Protein AF-W4LPI5-F1 (afdb_monomer_lite)

Sequence (82 aa):
MNLEFELTESLQKNMSLPVLIDLIYQYKQIGGTQQEAYATLEKIRENDIEESTENRILEVMDFVSGFCSPDKRIWNEVLINR

Secondary structure (DSSP, 8-state):
--HHHHHHHHHHTT--HHHHHHHHHHHHHTT--HHHHHHHHHHHHTTT--HHHHHHHHHHHHHHHT-S-GGG-SSSS-----

Radius of gyration: 11.65 Å; chains: 1; bounding box: 30×21×24 Å

pLDDT: mean 92.98, std 7.21, range [58.56, 98.19]

Structure (mmCIF, N/CA/C/O backbone):
data_AF-W4LPI5-F1
#
_entry.id   AF-W4LPI5-F1
#
loop_
_atom_site.group_PDB
_atom_site.id
_atom_site.type_symbol
_atom_site.label_atom_id
_atom_site.label_alt_id
_atom_site.label_comp_id
_atom_site.label_asym_id
_atom_site.label_entity_id
_atom_site.label_seq_id
_atom_site.pdbx_PDB_ins_code
_atom_site.Cartn_x
_atom_site.Cartn_y
_atom_site.Cartn_z
_atom_site.occupancy
_atom_site.B_iso_or_equiv
_atom_site.auth_seq_id
_atom_site.auth_comp_id
_atom_site.auth_asym_id
_atom_site.auth_atom_id
_atom_site.pdbx_PDB_model_num
ATOM 1 N N . MET A 1 1 ? -0.312 0.359 14.681 1.00 87.00 1 MET A N 1
ATOM 2 C CA . MET A 1 1 ? 0.817 -0.038 13.814 1.00 87.00 1 MET A CA 1
ATOM 3 C C . MET A 1 1 ? 1.331 1.200 13.105 1.00 87.00 1 MET A C 1
ATOM 5 O O . MET A 1 1 ? 0.509 2.030 12.735 1.00 87.00 1 MET A O 1
ATOM 9 N N . ASN A 1 2 ? 2.645 1.335 12.939 1.00 95.25 2 ASN A N 1
ATOM 10 C CA . ASN A 1 2 ? 3.231 2.397 12.125 1.00 95.25 2 ASN A CA 1
ATOM 11 C C . ASN A 1 2 ? 3.475 1.855 10.709 1.00 95.25 2 ASN A C 1
ATOM 13 O O . ASN A 1 2 ? 4.457 1.158 10.485 1.00 95.25 2 ASN A O 1
ATOM 17 N N . LEU A 1 3 ? 2.558 2.137 9.781 1.00 96.94 3 LEU A N 1
ATOM 18 C CA . LEU A 1 3 ? 2.583 1.551 8.440 1.00 9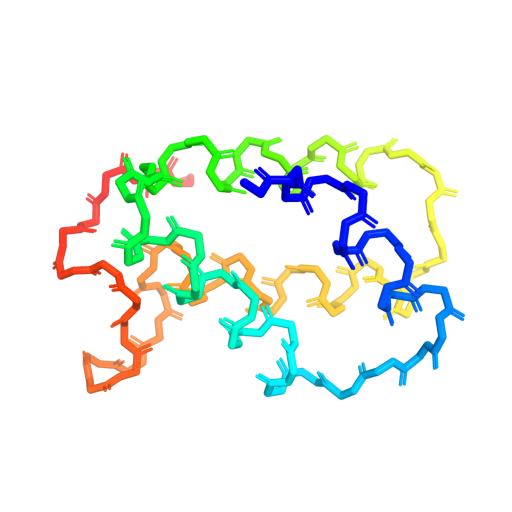6.94 3 LEU A CA 1
ATOM 19 C C . LEU A 1 3 ? 3.850 1.909 7.651 1.00 96.94 3 LEU A C 1
ATOM 21 O O . LEU A 1 3 ? 4.429 1.045 7.001 1.00 96.94 3 LEU A O 1
ATOM 25 N N . GLU A 1 4 ? 4.287 3.167 7.734 1.00 97.06 4 GLU A N 1
ATOM 26 C CA . GLU A 1 4 ? 5.473 3.657 7.027 1.00 97.06 4 GLU A CA 1
ATOM 27 C C . GLU A 1 4 ? 6.727 2.886 7.445 1.00 97.06 4 GLU A C 1
ATOM 29 O O . GLU A 1 4 ? 7.497 2.437 6.595 1.00 97.06 4 GLU A O 1
ATOM 34 N N . PHE A 1 5 ? 6.898 2.686 8.756 1.00 97.00 5 PHE A N 1
ATOM 35 C CA . PHE A 1 5 ? 8.027 1.940 9.306 1.00 97.00 5 PHE A CA 1
ATOM 36 C C . PHE A 1 5 ? 8.024 0.479 8.837 1.00 97.00 5 PHE A C 1
ATOM 38 O O . PHE A 1 5 ? 9.028 0.008 8.308 1.00 97.00 5 PHE A O 1
ATOM 45 N N . GLU A 1 6 ? 6.892 -0.221 8.968 1.00 97.88 6 GLU A N 1
ATOM 46 C CA . GLU A 1 6 ? 6.788 -1.642 8.603 1.00 97.88 6 GLU A CA 1
ATOM 47 C C . GLU A 1 6 ? 7.010 -1.881 7.101 1.00 97.88 6 GLU A C 1
ATOM 49 O O . GLU A 1 6 ? 7.691 -2.835 6.709 1.00 97.88 6 GLU A O 1
ATOM 54 N N . LEU A 1 7 ? 6.468 -1.003 6.246 1.00 97.12 7 LEU A N 1
ATOM 55 C CA . LEU A 1 7 ? 6.679 -1.070 4.799 1.00 97.12 7 LEU A CA 1
ATOM 56 C C . LEU A 1 7 ? 8.139 -0.804 4.443 1.00 97.12 7 LEU A C 1
ATOM 58 O O . LEU A 1 7 ? 8.720 -1.577 3.687 1.00 97.12 7 LEU A O 1
ATOM 62 N N . THR A 1 8 ? 8.744 0.242 5.009 1.00 95.75 8 THR A N 1
ATOM 63 C CA . THR A 1 8 ? 10.145 0.595 4.735 1.00 95.75 8 THR A CA 1
ATOM 64 C C . THR A 1 8 ? 11.089 -0.538 5.139 1.00 95.75 8 THR A C 1
ATOM 66 O O . THR A 1 8 ? 11.903 -0.977 4.327 1.00 95.75 8 THR A O 1
ATOM 69 N N . GLU A 1 9 ? 10.927 -1.088 6.346 1.00 96.69 9 GLU A N 1
ATOM 70 C CA . GLU A 1 9 ? 11.703 -2.239 6.829 1.00 96.69 9 GLU A CA 1
ATOM 71 C C . GLU A 1 9 ? 11.535 -3.471 5.925 1.00 96.69 9 GLU A C 1
ATOM 73 O O . GLU A 1 9 ? 12.501 -4.172 5.616 1.00 96.69 9 GLU A O 1
ATOM 78 N N . SER A 1 10 ? 10.307 -3.749 5.481 1.00 96.62 10 SER A N 1
ATOM 79 C CA . SER A 1 10 ? 10.011 -4.904 4.627 1.00 96.62 10 SER A CA 1
ATOM 80 C C . SER A 1 10 ? 10.552 -4.739 3.207 1.00 96.62 10 SER A C 1
ATOM 82 O O . SER A 1 10 ? 11.020 -5.706 2.599 1.00 96.62 10 SER A O 1
ATOM 84 N N . LEU A 1 11 ? 10.524 -3.518 2.674 1.00 94.50 11 LEU A N 1
ATOM 85 C CA . LEU A 1 11 ? 11.119 -3.185 1.384 1.00 94.50 11 LEU A CA 1
ATOM 86 C C . LEU A 1 11 ? 12.640 -3.364 1.433 1.00 94.50 11 LEU A C 1
ATOM 88 O O . LEU A 1 11 ? 13.167 -4.075 0.578 1.00 94.50 11 LEU A O 1
ATOM 92 N N . GLN A 1 12 ? 13.305 -2.845 2.474 1.00 93.31 12 GLN A N 1
ATOM 93 C CA . GLN A 1 12 ? 14.751 -2.996 2.705 1.00 93.31 12 GLN A CA 1
ATOM 94 C C . GLN A 1 12 ? 15.184 -4.459 2.866 1.00 93.31 12 GLN A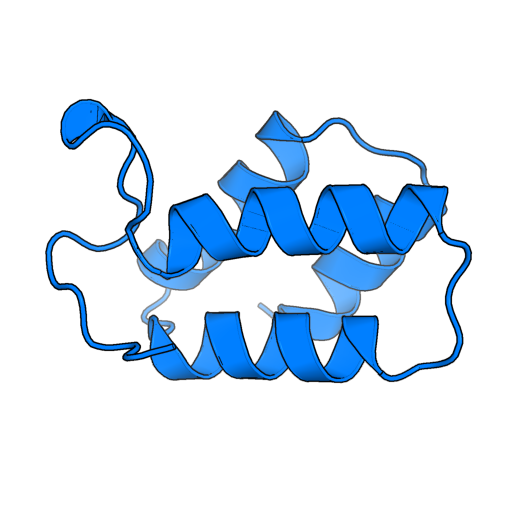 C 1
ATOM 96 O O . GLN A 1 12 ? 16.238 -4.859 2.376 1.00 93.31 12 GLN A O 1
ATOM 101 N N . LYS A 1 13 ? 14.357 -5.287 3.514 1.00 95.75 13 LYS A N 1
ATOM 102 C CA . LYS A 1 13 ? 14.590 -6.737 3.650 1.00 95.75 13 LYS A CA 1
ATOM 103 C C . LYS A 1 13 ? 14.225 -7.536 2.395 1.00 95.75 13 LYS A C 1
ATOM 105 O O . LYS A 1 13 ? 14.317 -8.760 2.420 1.00 95.75 13 LYS A O 1
ATOM 110 N N . ASN A 1 14 ? 13.817 -6.874 1.308 1.00 93.88 14 ASN A N 1
ATOM 111 C CA . ASN A 1 14 ? 13.379 -7.508 0.063 1.00 93.88 14 ASN A CA 1
ATOM 112 C C . ASN A 1 14 ? 12.258 -8.543 0.262 1.00 93.88 14 ASN A C 1
ATOM 114 O O . ASN A 1 14 ? 12.222 -9.583 -0.396 1.00 93.88 14 ASN A O 1
ATOM 118 N N . MET A 1 15 ? 11.317 -8.252 1.167 1.00 96.56 15 MET A N 1
ATOM 119 C CA . MET A 1 15 ? 10.169 -9.125 1.427 1.00 96.56 15 MET A CA 1
ATOM 120 C C . MET A 1 15 ? 9.257 -9.232 0.197 1.00 96.56 15 MET A C 1
ATOM 122 O O . MET A 1 15 ? 9.126 -8.301 -0.594 1.00 96.56 15 MET A O 1
ATOM 126 N N . SER A 1 16 ? 8.592 -10.367 0.012 1.00 96.25 16 SER A N 1
ATOM 127 C CA . SER A 1 16 ? 7.761 -10.587 -1.174 1.00 96.25 16 SER A CA 1
ATOM 128 C C . SER A 1 16 ? 6.526 -9.672 -1.215 1.00 96.25 16 SER A C 1
ATOM 130 O O . SER A 1 16 ? 6.042 -9.206 -0.184 1.00 96.25 16 SER A O 1
ATOM 132 N N . LEU A 1 17 ? 5.978 -9.444 -2.415 1.00 95.31 17 LEU A N 1
ATOM 133 C CA . LEU A 1 17 ? 4.764 -8.642 -2.609 1.00 95.31 17 LEU A CA 1
ATOM 134 C C . LEU A 1 17 ? 3.583 -9.080 -1.709 1.00 95.31 17 LEU A C 1
ATOM 136 O O . LEU A 1 17 ? 2.973 -8.202 -1.101 1.00 95.31 17 LEU A O 1
ATOM 140 N N . PRO A 1 18 ? 3.275 -10.387 -1.537 1.00 95.94 18 PRO A N 1
ATOM 141 C CA . PRO A 1 18 ? 2.224 -10.817 -0.613 1.00 95.94 18 PRO A CA 1
ATOM 142 C C . PRO A 1 18 ? 2.425 -10.336 0.827 1.00 95.94 18 PRO A C 1
ATOM 144 O O . PRO A 1 18 ? 1.455 -9.964 1.474 1.00 95.94 18 PRO A O 1
ATOM 147 N N . VAL A 1 19 ? 3.670 -10.271 1.315 1.00 97.38 19 VAL A N 1
ATOM 148 C CA . VAL A 1 19 ? 3.963 -9.762 2.666 1.00 97.38 19 VAL A CA 1
ATOM 149 C C . VAL A 1 19 ? 3.634 -8.274 2.768 1.00 97.38 19 VAL A C 1
ATOM 151 O O . VAL A 1 19 ? 3.046 -7.840 3.755 1.00 97.38 19 VAL A O 1
ATOM 154 N N . LEU A 1 20 ? 3.970 -7.490 1.741 1.00 97.69 20 LEU A N 1
ATOM 155 C CA . LEU A 1 20 ? 3.644 -6.062 1.706 1.00 97.69 20 LEU A CA 1
ATOM 156 C C . LEU A 1 20 ? 2.126 -5.841 1.682 1.00 97.69 20 LEU A C 1
ATOM 158 O O . LEU A 1 20 ? 1.615 -5.002 2.419 1.00 97.69 20 LEU A O 1
ATOM 162 N N . ILE A 1 21 ? 1.399 -6.629 0.885 1.00 96.94 21 ILE A N 1
ATOM 163 C CA . ILE A 1 21 ? -0.068 -6.594 0.829 1.00 96.94 21 ILE A CA 1
ATOM 164 C C . ILE A 1 21 ? -0.675 -6.965 2.190 1.00 96.94 21 ILE A C 1
ATOM 166 O O . ILE A 1 21 ? -1.586 -6.280 2.657 1.00 96.94 21 ILE A O 1
ATOM 170 N N . ASP A 1 22 ? -0.148 -7.993 2.860 1.00 97.50 22 ASP A N 1
ATOM 171 C CA . ASP A 1 22 ? -0.596 -8.406 4.193 1.00 97.50 22 ASP A CA 1
ATOM 172 C C . ASP A 1 22 ? -0.403 -7.299 5.239 1.00 97.50 22 ASP A C 1
ATOM 174 O O . ASP A 1 22 ? -1.280 -7.105 6.083 1.00 97.50 22 ASP A O 1
ATOM 178 N N . LEU A 1 23 ? 0.682 -6.518 5.170 1.00 98.00 23 LEU A N 1
ATOM 179 C CA . LEU A 1 23 ? 0.874 -5.349 6.040 1.00 98.00 23 LEU A CA 1
ATOM 180 C C . LEU A 1 23 ? -0.219 -4.297 5.828 1.00 98.00 23 LEU A C 1
ATOM 182 O O . LEU A 1 23 ? -0.774 -3.775 6.799 1.00 98.00 23 LEU A O 1
ATOM 186 N N . ILE A 1 24 ? -0.586 -4.017 4.573 1.00 98.00 24 ILE A N 1
ATOM 187 C CA . ILE A 1 24 ? -1.701 -3.107 4.287 1.00 98.00 24 ILE A CA 1
ATOM 188 C C . ILE A 1 24 ? -3.027 -3.688 4.813 1.00 98.00 24 ILE A C 1
ATOM 190 O O . ILE A 1 24 ? -3.836 -2.960 5.396 1.00 98.00 24 ILE A O 1
ATOM 194 N N . TYR A 1 25 ? -3.260 -4.997 4.672 1.00 97.12 25 TYR A N 1
ATOM 195 C CA . TYR A 1 25 ? -4.444 -5.644 5.246 1.00 97.12 25 TYR A CA 1
ATOM 196 C C . TYR A 1 25 ? -4.487 -5.507 6.766 1.00 97.12 25 TYR A C 1
ATOM 198 O O . TYR A 1 25 ? -5.528 -5.146 7.314 1.00 97.12 25 TYR A O 1
ATOM 206 N N . GLN A 1 26 ? -3.375 -5.748 7.459 1.00 97.69 26 GLN A N 1
ATOM 207 C CA . GLN A 1 26 ? -3.290 -5.567 8.908 1.00 97.69 26 GLN A CA 1
ATOM 208 C C . GLN A 1 26 ? -3.570 -4.114 9.304 1.00 97.69 26 GLN A C 1
ATOM 210 O O . GLN A 1 26 ? -4.271 -3.875 10.286 1.00 97.69 26 GLN A O 1
ATOM 215 N N . TYR A 1 27 ? -3.103 -3.147 8.508 1.00 98.19 27 TYR A N 1
ATOM 216 C CA . TYR A 1 27 ? -3.384 -1.726 8.716 1.00 98.19 27 TYR A CA 1
ATOM 217 C C . TYR A 1 27 ? -4.873 -1.422 8.628 1.00 98.19 27 TYR A C 1
ATOM 219 O O . TYR A 1 27 ? -5.430 -0.776 9.516 1.00 98.19 27 TYR A O 1
ATOM 227 N N . LYS A 1 28 ? -5.543 -1.967 7.611 1.00 97.19 28 LYS A N 1
ATOM 228 C CA . LYS A 1 28 ? -6.996 -1.878 7.485 1.00 97.19 28 LYS A CA 1
ATOM 229 C C . LYS A 1 28 ? -7.711 -2.480 8.699 1.00 97.19 28 LYS A C 1
ATOM 231 O O . LYS A 1 28 ? -8.635 -1.863 9.221 1.00 97.19 28 LYS A O 1
ATOM 236 N N . GLN A 1 29 ? -7.306 -3.670 9.156 1.00 97.50 29 GLN A N 1
ATOM 237 C CA . GLN A 1 29 ? -7.973 -4.368 10.269 1.00 97.50 29 GLN A CA 1
ATOM 238 C C . GLN A 1 29 ? -7.935 -3.579 11.583 1.00 97.50 29 GLN A C 1
ATOM 240 O O . GLN A 1 29 ? -8.844 -3.707 12.399 1.00 97.50 29 GLN A O 1
ATOM 245 N N . ILE A 1 30 ? -6.917 -2.739 11.780 1.00 97.06 30 ILE A N 1
ATOM 246 C CA . ILE A 1 30 ? -6.807 -1.876 12.963 1.00 97.06 30 ILE A CA 1
ATOM 247 C C . ILE A 1 30 ? -7.447 -0.489 12.775 1.00 97.06 30 ILE A C 1
ATOM 249 O O . ILE A 1 30 ? -7.257 0.382 13.621 1.00 97.06 30 ILE A O 1
ATOM 253 N N . GLY A 1 31 ? -8.195 -0.276 11.687 1.00 97.12 31 GLY A N 1
ATOM 254 C CA . GLY A 1 31 ? -8.941 0.958 11.420 1.00 97.12 31 GLY A CA 1
ATOM 255 C C . GLY A 1 31 ? -8.243 1.964 10.504 1.00 97.12 31 GLY A C 1
ATOM 256 O O . GLY A 1 31 ? -8.743 3.075 10.358 1.00 97.12 31 GLY A O 1
ATOM 257 N N . GLY A 1 32 ? -7.117 1.600 9.886 1.00 97.25 32 GLY A N 1
ATOM 258 C CA . GLY A 1 32 ? -6.448 2.441 8.899 1.00 97.25 32 GLY A CA 1
ATOM 259 C C . GLY A 1 32 ? -7.267 2.620 7.618 1.00 97.25 32 GLY A C 1
ATOM 260 O O . GLY A 1 32 ? -7.996 1.715 7.191 1.00 97.25 32 GLY A O 1
ATOM 261 N N . THR A 1 33 ? -7.144 3.785 6.987 1.00 96.38 33 THR A N 1
ATOM 262 C CA . THR A 1 33 ? -7.907 4.122 5.776 1.00 96.38 33 THR A CA 1
ATOM 263 C C . THR A 1 33 ? -7.127 3.856 4.487 1.00 96.38 33 THR A C 1
ATOM 265 O O . THR A 1 33 ? -5.896 3.794 4.471 1.00 96.38 33 THR A O 1
ATOM 268 N N . GLN A 1 34 ? -7.861 3.723 3.378 1.00 96.12 34 GLN A N 1
ATOM 269 C CA . GLN A 1 34 ? -7.283 3.573 2.039 1.00 96.12 34 GLN A CA 1
ATOM 270 C C . GLN A 1 34 ? -6.412 4.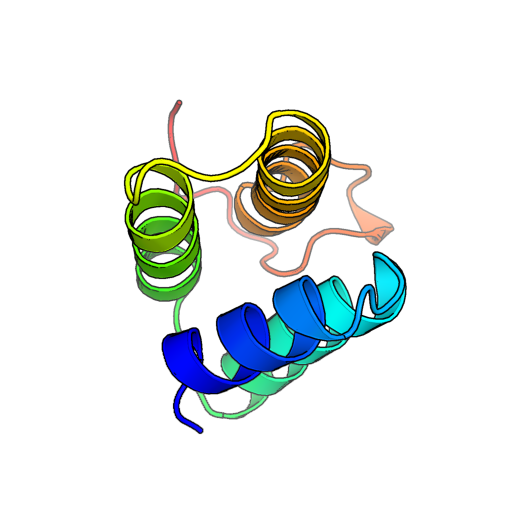783 1.670 1.00 96.12 34 GLN A C 1
ATOM 272 O O . GLN A 1 34 ? -5.323 4.620 1.126 1.00 96.12 34 GLN A O 1
ATOM 277 N N . GLN A 1 35 ? -6.883 5.990 1.990 1.00 95.81 35 GLN A N 1
ATOM 278 C CA . GLN A 1 35 ? -6.200 7.250 1.709 1.00 95.81 35 GLN A CA 1
ATOM 279 C C . GLN A 1 35 ? -4.881 7.360 2.467 1.00 95.81 35 GLN A C 1
ATOM 281 O O . GLN A 1 35 ? -3.866 7.695 1.863 1.00 95.81 35 GLN A O 1
ATOM 286 N N . GLU A 1 36 ? -4.871 7.039 3.763 1.00 96.56 36 GLU A N 1
ATOM 287 C CA . GLU A 1 36 ? -3.644 7.050 4.567 1.00 96.56 36 GLU A CA 1
ATOM 288 C C . GLU A 1 36 ? -2.633 6.017 4.063 1.00 96.56 36 GLU A C 1
ATOM 290 O O . GLU A 1 36 ? -1.445 6.324 3.950 1.00 96.56 36 GLU A O 1
ATOM 295 N N . ALA A 1 37 ? -3.093 4.812 3.708 1.00 97.38 37 ALA A N 1
ATOM 296 C CA . ALA A 1 37 ? -2.230 3.777 3.148 1.00 97.38 37 ALA A CA 1
ATOM 297 C C . ALA A 1 37 ? -1.620 4.208 1.806 1.00 97.38 37 ALA A C 1
ATOM 299 O O . ALA A 1 37 ? -0.413 4.069 1.606 1.00 97.38 37 ALA A O 1
ATOM 300 N N . TYR A 1 38 ? -2.432 4.777 0.910 1.00 97.12 38 TYR A N 1
ATOM 301 C CA . TYR A 1 38 ? -1.964 5.267 -0.385 1.00 97.12 38 TYR A CA 1
ATOM 302 C C . TYR A 1 38 ? -0.964 6.417 -0.221 1.00 97.12 38 TYR A C 1
ATOM 304 O O . TYR A 1 38 ? 0.120 6.365 -0.792 1.00 97.12 38 TYR A O 1
ATOM 312 N N . ALA A 1 39 ? -1.279 7.412 0.615 1.00 96.69 39 ALA A N 1
ATOM 313 C CA . ALA A 1 39 ? -0.386 8.536 0.894 1.00 96.69 39 ALA A CA 1
ATOM 314 C C . ALA A 1 39 ? 0.941 8.087 1.529 1.00 96.69 39 ALA A C 1
ATOM 316 O O . ALA A 1 39 ? 1.991 8.650 1.236 1.00 96.69 39 ALA A O 1
ATOM 317 N N . THR A 1 40 ? 0.909 7.048 2.368 1.00 97.50 40 THR A N 1
ATOM 318 C CA . THR A 1 40 ? 2.122 6.454 2.945 1.00 97.50 40 THR A CA 1
ATOM 319 C C . THR A 1 40 ? 2.996 5.815 1.866 1.00 97.50 40 THR A C 1
ATOM 321 O O . THR A 1 40 ? 4.202 6.041 1.849 1.00 97.50 40 THR A O 1
ATOM 324 N N . LEU A 1 41 ? 2.405 5.045 0.948 1.00 97.06 41 LEU A N 1
ATOM 325 C CA . LEU A 1 41 ? 3.132 4.431 -0.169 1.00 97.06 41 LEU A CA 1
ATOM 326 C C . LEU A 1 41 ? 3.717 5.489 -1.112 1.00 97.06 41 LEU A C 1
ATOM 328 O O . LEU A 1 41 ? 4.881 5.380 -1.484 1.00 97.06 41 LEU A O 1
ATOM 332 N N . GLU A 1 42 ? 2.943 6.527 -1.434 1.00 96.62 42 GLU A N 1
ATOM 333 C CA . GLU A 1 42 ? 3.380 7.669 -2.247 1.00 96.62 42 GLU A CA 1
ATOM 334 C C . GLU A 1 42 ? 4.594 8.364 -1.616 1.00 96.62 42 GLU A C 1
ATOM 336 O O . GLU A 1 42 ? 5.623 8.538 -2.262 1.00 96.62 42 GLU A O 1
ATOM 341 N N . LYS A 1 43 ? 4.531 8.646 -0.309 1.00 96.50 43 LYS A N 1
ATOM 342 C CA . LYS A 1 43 ? 5.645 9.240 0.439 1.00 96.50 43 LYS A CA 1
ATOM 343 C C . LYS A 1 43 ? 6.912 8.380 0.387 1.00 96.50 43 LYS A C 1
ATOM 345 O O . LYS A 1 43 ? 8.007 8.918 0.267 1.00 96.50 43 LYS A O 1
ATOM 350 N N . ILE A 1 44 ? 6.790 7.055 0.513 1.00 95.69 44 ILE A N 1
ATOM 351 C CA . ILE A 1 44 ? 7.950 6.151 0.426 1.00 95.69 44 ILE A CA 1
ATOM 352 C C . ILE A 1 44 ? 8.516 6.160 -0.998 1.00 95.69 44 ILE A C 1
ATOM 354 O O . ILE A 1 44 ? 9.732 6.192 -1.167 1.00 95.69 44 ILE A O 1
ATOM 358 N N . ARG A 1 45 ? 7.641 6.162 -2.010 1.00 95.06 45 ARG A N 1
ATOM 359 C CA . ARG A 1 45 ? 8.009 6.198 -3.429 1.00 95.06 45 ARG A CA 1
ATOM 360 C C . ARG A 1 45 ? 8.848 7.422 -3.788 1.00 95.06 45 ARG A C 1
ATOM 362 O O . ARG A 1 45 ? 9.823 7.299 -4.518 1.00 95.06 45 ARG A O 1
ATOM 369 N N . GLU A 1 46 ? 8.489 8.584 -3.250 1.00 93.69 46 GLU A N 1
ATOM 370 C CA . GLU A 1 46 ? 9.163 9.860 -3.519 1.00 93.69 46 GLU A CA 1
ATOM 371 C C . GLU A 1 46 ? 10.560 9.985 -2.869 1.00 93.69 46 GLU A C 1
ATOM 373 O O . GLU A 1 46 ? 11.311 10.897 -3.215 1.00 93.69 46 GLU A O 1
ATOM 378 N N . ASN A 1 47 ? 10.954 9.078 -1.965 1.00 91.19 47 ASN A N 1
ATOM 379 C CA . ASN A 1 47 ? 12.215 9.151 -1.205 1.00 91.19 47 ASN A CA 1
ATOM 380 C C . ASN A 1 47 ? 13.454 8.597 -1.952 1.00 91.19 47 ASN A C 1
ATOM 382 O O . ASN A 1 47 ? 14.261 7.899 -1.341 1.00 91.19 47 ASN A O 1
ATOM 38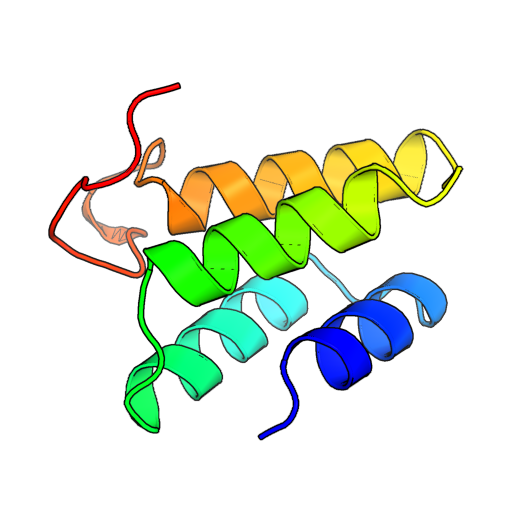6 N N . ASP A 1 48 ? 13.621 8.916 -3.241 1.00 77.69 48 ASP A N 1
ATOM 387 C CA . ASP A 1 48 ? 14.803 8.560 -4.063 1.00 77.69 48 ASP A CA 1
ATOM 388 C C . ASP A 1 48 ? 15.241 7.085 -3.909 1.00 77.69 48 ASP A C 1
ATOM 390 O O . ASP A 1 48 ? 16.360 6.756 -3.510 1.00 77.69 48 ASP A O 1
ATOM 394 N N . ILE A 1 49 ? 14.297 6.177 -4.154 1.00 89.12 49 ILE A N 1
ATOM 395 C CA . ILE A 1 49 ? 14.489 4.727 -4.046 1.00 89.12 49 ILE A CA 1
ATOM 396 C C . ILE A 1 49 ? 14.958 4.116 -5.372 1.00 89.12 49 ILE A C 1
ATOM 398 O O . ILE A 1 49 ? 14.749 4.669 -6.448 1.00 89.12 49 ILE A O 1
ATOM 402 N N . GLU A 1 50 ? 15.549 2.922 -5.313 1.00 92.12 50 GLU A N 1
ATOM 403 C CA . GLU A 1 50 ? 15.892 2.171 -6.524 1.00 92.12 50 GLU A CA 1
ATOM 404 C C . GLU A 1 50 ? 14.640 1.796 -7.338 1.00 92.12 50 GLU A C 1
ATOM 406 O O . GLU A 1 50 ? 13.618 1.407 -6.770 1.00 92.12 50 GLU A O 1
ATOM 411 N N . GLU A 1 51 ? 14.753 1.790 -8.671 1.00 90.81 51 GLU A N 1
ATOM 412 C CA . GLU A 1 51 ? 13.664 1.452 -9.611 1.00 90.81 51 GLU A CA 1
ATOM 413 C C . GLU A 1 51 ? 12.989 0.103 -9.288 1.00 90.81 51 GLU A C 1
ATOM 415 O O . GLU A 1 51 ? 11.771 -0.050 -9.373 1.00 90.81 51 GLU A O 1
ATOM 420 N N . SER A 1 52 ? 13.767 -0.893 -8.853 1.00 90.81 52 SER A N 1
ATOM 421 C CA . SER A 1 52 ? 13.243 -2.205 -8.452 1.00 90.81 52 SER A CA 1
ATOM 422 C C . SER A 1 52 ? 12.315 -2.128 -7.229 1.00 90.81 52 SER A C 1
ATOM 424 O O . SER A 1 52 ? 11.335 -2.870 -7.131 1.00 90.81 52 SER A O 1
ATOM 426 N N . THR A 1 53 ? 12.607 -1.213 -6.304 1.00 93.50 53 THR A N 1
ATOM 427 C CA . THR A 1 53 ? 11.793 -0.944 -5.117 1.00 93.50 53 THR A CA 1
ATOM 428 C C . THR A 1 53 ? 10.584 -0.098 -5.493 1.00 93.50 53 THR A C 1
ATOM 430 O O . THR A 1 53 ? 9.481 -0.403 -5.042 1.00 93.50 53 THR A O 1
ATOM 433 N N . GLU A 1 54 ? 10.757 0.895 -6.371 1.00 94.94 54 GLU A N 1
ATOM 434 C CA . GLU A 1 54 ? 9.654 1.709 -6.893 1.00 94.94 54 GLU A CA 1
ATOM 435 C C . GLU A 1 54 ? 8.583 0.841 -7.560 1.00 94.94 54 GLU A C 1
ATOM 437 O O . GLU A 1 54 ? 7.405 0.942 -7.212 1.00 94.94 54 GLU A O 1
ATOM 442 N N . ASN A 1 55 ? 8.988 -0.080 -8.437 1.00 94.62 55 ASN A N 1
ATOM 443 C CA . ASN A 1 55 ? 8.069 -0.995 -9.114 1.00 94.62 55 ASN A CA 1
ATOM 444 C C . ASN A 1 55 ? 7.237 -1.820 -8.121 1.00 94.62 55 ASN A C 1
ATOM 446 O O . ASN A 1 55 ? 6.023 -1.946 -8.274 1.00 94.62 55 ASN A O 1
ATOM 450 N N . ARG A 1 56 ? 7.858 -2.316 -7.045 1.00 95.56 56 ARG A N 1
ATOM 451 C CA . ARG A 1 56 ? 7.148 -3.061 -5.992 1.00 95.56 56 ARG A CA 1
ATOM 452 C C . ARG A 1 56 ? 6.143 -2.186 -5.247 1.00 95.56 56 ARG A C 1
ATOM 454 O O . ARG A 1 56 ? 5.061 -2.660 -4.915 1.00 95.56 56 ARG A O 1
ATOM 461 N N . ILE A 1 57 ? 6.480 -0.926 -4.976 1.00 96.69 57 ILE A N 1
ATOM 462 C CA . ILE A 1 57 ? 5.551 0.017 -4.341 1.00 96.69 57 ILE A CA 1
ATOM 463 C C . ILE A 1 57 ? 4.361 0.291 -5.260 1.00 96.69 57 ILE A C 1
ATOM 465 O O . ILE A 1 57 ? 3.222 0.226 -4.800 1.00 96.69 57 ILE A O 1
ATOM 469 N N . LEU A 1 58 ? 4.608 0.533 -6.550 1.00 95.94 58 LEU A N 1
ATOM 470 C CA . LEU A 1 58 ? 3.556 0.752 -7.544 1.00 95.94 58 LEU A CA 1
ATOM 471 C C . LEU A 1 58 ? 2.604 -0.446 -7.634 1.00 95.94 58 LEU A C 1
ATOM 473 O O . LEU A 1 58 ? 1.388 -0.250 -7.628 1.00 95.94 58 LEU A O 1
ATOM 477 N N . GLU A 1 59 ? 3.134 -1.672 -7.608 1.00 95.25 59 GLU A N 1
ATOM 478 C CA . GLU A 1 59 ? 2.315 -2.884 -7.539 1.00 95.25 59 GLU A CA 1
ATOM 479 C C . GLU A 1 59 ? 1.436 -2.905 -6.282 1.00 95.25 59 GLU A C 1
ATOM 481 O O . GLU A 1 59 ? 0.239 -3.157 -6.383 1.00 95.25 59 GLU A O 1
ATOM 486 N N . VAL A 1 60 ? 1.975 -2.591 -5.096 1.00 96.50 60 VAL A N 1
ATO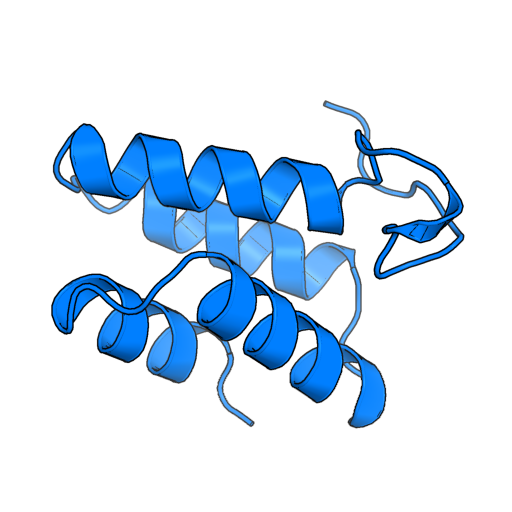M 487 C CA . VAL A 1 60 ? 1.171 -2.507 -3.859 1.00 96.50 60 VAL A CA 1
ATOM 488 C C . VAL A 1 60 ? 0.090 -1.426 -3.977 1.00 96.50 60 VAL A C 1
ATOM 490 O O . VAL A 1 60 ? -1.055 -1.650 -3.575 1.00 96.50 60 VAL A O 1
ATOM 493 N N . MET A 1 61 ? 0.411 -0.271 -4.564 1.00 96.38 61 MET A N 1
ATOM 494 C CA . MET A 1 61 ? -0.538 0.826 -4.772 1.00 96.38 61 MET A CA 1
ATOM 495 C C . MET A 1 61 ? -1.711 0.429 -5.676 1.00 96.38 61 MET A C 1
ATOM 497 O O . MET A 1 61 ? -2.812 0.951 -5.488 1.00 96.38 61 MET A O 1
ATOM 501 N N . ASP A 1 62 ? -1.538 -0.517 -6.600 1.00 95.00 62 ASP A N 1
ATOM 502 C CA . ASP A 1 62 ? -2.641 -1.048 -7.412 1.00 95.00 62 ASP A CA 1
ATOM 503 C C . ASP A 1 62 ? -3.649 -1.840 -6.557 1.00 95.00 62 ASP A C 1
ATOM 505 O O . ASP A 1 62 ? -4.863 -1.711 -6.734 1.00 95.00 62 ASP A O 1
ATOM 509 N N . PHE A 1 63 ? -3.186 -2.583 -5.545 1.00 94.75 63 PHE A N 1
ATOM 510 C CA . PHE A 1 63 ? -4.078 -3.248 -4.582 1.00 94.75 63 PHE A CA 1
ATOM 511 C C . PHE A 1 63 ? -4.788 -2.251 -3.666 1.00 94.75 63 PHE A C 1
ATOM 513 O O . PHE A 1 63 ? -5.977 -2.417 -3.379 1.00 94.75 63 PHE A O 1
ATOM 520 N N . VAL A 1 64 ? -4.078 -1.205 -3.227 1.00 95.62 64 VAL A N 1
ATOM 521 C CA . VAL A 1 64 ? -4.650 -0.152 -2.375 1.00 95.62 64 VAL A CA 1
ATOM 522 C C . VAL A 1 64 ? -5.694 0.658 -3.128 1.00 95.62 64 VAL A C 1
ATOM 524 O O . VAL A 1 64 ? -6.782 0.863 -2.602 1.00 95.62 64 VAL A O 1
ATOM 527 N N . SER A 1 65 ? -5.406 1.078 -4.360 1.00 94.06 65 SER A N 1
ATOM 528 C CA . SER A 1 65 ? -6.324 1.855 -5.206 1.00 94.06 65 SER A CA 1
ATOM 529 C C . SER A 1 65 ? -7.455 1.017 -5.810 1.00 94.06 65 SER A C 1
ATOM 531 O O . SER A 1 65 ? -8.396 1.563 -6.376 1.00 94.06 65 SER A O 1
ATOM 533 N N . GLY A 1 66 ? -7.402 -0.311 -5.679 1.00 92.06 66 GLY A N 1
ATOM 534 C CA . GLY A 1 66 ? -8.407 -1.212 -6.238 1.00 92.06 66 GLY A CA 1
ATOM 535 C C . GLY A 1 66 ? -8.270 -1.442 -7.748 1.00 92.06 66 GLY A C 1
ATOM 536 O O . GLY A 1 66 ? -9.171 -2.042 -8.348 1.00 92.06 66 GLY A O 1
ATOM 537 N N . PHE A 1 67 ? -7.141 -1.038 -8.342 1.00 90.88 67 PHE A N 1
ATOM 538 C CA . PHE A 1 67 ? -6.711 -1.360 -9.706 1.00 90.88 67 PHE A CA 1
ATOM 539 C C . PHE A 1 67 ? -6.184 -2.807 -9.803 1.00 90.88 67 PHE A C 1
ATOM 541 O O . PHE A 1 67 ? -5.121 -3.102 -10.333 1.00 90.88 67 PHE A O 1
ATOM 548 N N . CYS A 1 68 ? -6.950 -3.743 -9.253 1.00 90.00 68 CYS A N 1
ATOM 549 C CA . CYS A 1 68 ? -6.690 -5.175 -9.280 1.00 90.00 68 CYS A CA 1
ATOM 550 C C . CYS A 1 68 ? -8.013 -5.932 -9.460 1.00 90.00 68 CYS A C 1
ATOM 552 O O . CYS A 1 68 ? -9.097 -5.333 -9.478 1.00 90.00 68 CYS A O 1
ATOM 554 N N . SER A 1 69 ? -7.940 -7.258 -9.608 1.00 88.75 69 SER A N 1
ATOM 555 C CA . SER A 1 69 ? -9.143 -8.090 -9.661 1.00 88.75 69 SER A CA 1
ATOM 556 C C . SER A 1 69 ? -10.029 -7.840 -8.429 1.00 88.75 69 SER A C 1
ATOM 558 O O . SER A 1 69 ? -9.494 -7.700 -7.327 1.00 88.75 69 SER A O 1
ATOM 560 N N . PRO A 1 70 ? -11.369 -7.784 -8.571 1.00 87.88 70 PRO A N 1
ATOM 561 C CA . PRO A 1 70 ? -12.270 -7.445 -7.466 1.00 87.88 70 PRO A CA 1
ATOM 562 C C . PRO A 1 70 ? -12.092 -8.297 -6.202 1.00 87.88 70 PRO A C 1
ATOM 564 O O . PRO A 1 70 ? -12.232 -7.780 -5.100 1.00 87.88 70 PRO A O 1
ATOM 567 N N . ASP A 1 71 ? -11.744 -9.576 -6.355 1.00 89.25 71 ASP A N 1
ATOM 568 C CA . ASP A 1 71 ? -11.476 -10.534 -5.275 1.00 89.25 71 ASP A CA 1
ATOM 569 C C . ASP A 1 71 ? -10.180 -10.254 -4.495 1.00 89.25 71 ASP A C 1
ATOM 571 O O . ASP A 1 71 ? -9.998 -10.781 -3.400 1.00 89.25 71 ASP A O 1
ATOM 575 N N . LYS A 1 72 ? -9.289 -9.417 -5.036 1.00 88.69 72 LYS A N 1
ATOM 576 C CA . LYS A 1 72 ? -7.993 -9.064 -4.437 1.00 88.69 72 LYS A CA 1
ATOM 577 C C . LYS A 1 72 ? -7.973 -7.683 -3.790 1.00 88.69 72 LYS A C 1
ATOM 579 O O . LYS A 1 72 ? -6.960 -7.301 -3.203 1.00 88.69 72 LYS A O 1
ATOM 584 N N . ARG A 1 73 ? -9.061 -6.924 -3.912 1.00 91.62 73 ARG A N 1
ATOM 585 C CA . ARG A 1 73 ? -9.137 -5.556 -3.402 1.00 91.62 73 ARG A CA 1
ATOM 586 C C . ARG A 1 73 ? -9.037 -5.534 -1.886 1.00 91.62 73 ARG A C 1
ATOM 588 O O . ARG A 1 73 ? -9.789 -6.213 -1.192 1.00 91.62 73 ARG A O 1
ATOM 595 N N . ILE A 1 74 ? -8.160 -4.673 -1.377 1.00 94.50 74 ILE A N 1
ATOM 596 C CA . ILE A 1 74 ? -8.025 -4.472 0.066 1.00 94.50 74 ILE A CA 1
ATOM 597 C C . ILE A 1 74 ? -9.218 -3.675 0.588 1.00 94.50 74 ILE A C 1
ATOM 599 O O . ILE A 1 74 ? -9.839 -4.069 1.573 1.00 94.50 74 ILE A O 1
ATOM 603 N N . TRP A 1 75 ? -9.588 -2.588 -0.090 1.00 94.31 75 TRP A N 1
ATOM 604 C CA . TRP A 1 75 ? -10.822 -1.844 0.161 1.00 94.31 75 TRP A CA 1
ATOM 605 C C . TRP A 1 75 ? -11.804 -2.053 -0.991 1.00 94.31 75 TRP A C 1
ATOM 607 O O . TRP A 1 75 ? -11.431 -2.009 -2.158 1.00 94.31 75 TRP A O 1
ATOM 617 N N . ASN A 1 76 ? -13.073 -2.287 -0.652 1.00 84.69 76 ASN A N 1
ATOM 618 C CA . ASN A 1 76 ? -14.130 -2.493 -1.649 1.00 84.69 76 ASN A CA 1
ATOM 619 C C . ASN A 1 76 ? -14.501 -1.193 -2.375 1.00 84.69 76 ASN A C 1
ATOM 621 O O . ASN A 1 76 ? -15.017 -1.232 -3.491 1.00 84.69 76 ASN A O 1
ATOM 625 N N . GLU A 1 77 ? -14.237 -0.058 -1.735 1.00 77.31 77 GLU A N 1
ATOM 626 C CA . GLU A 1 77 ? -14.442 1.279 -2.274 1.00 77.31 77 GLU A CA 1
ATOM 627 C C . GLU A 1 77 ? -13.168 1.739 -2.994 1.00 77.31 77 GLU A C 1
ATOM 629 O O . GLU A 1 77 ? -12.051 1.507 -2.526 1.00 77.31 77 GLU A O 1
ATOM 634 N N . VAL A 1 78 ? -13.331 2.379 -4.152 1.00 72.19 78 VAL A N 1
ATOM 635 C CA . VAL A 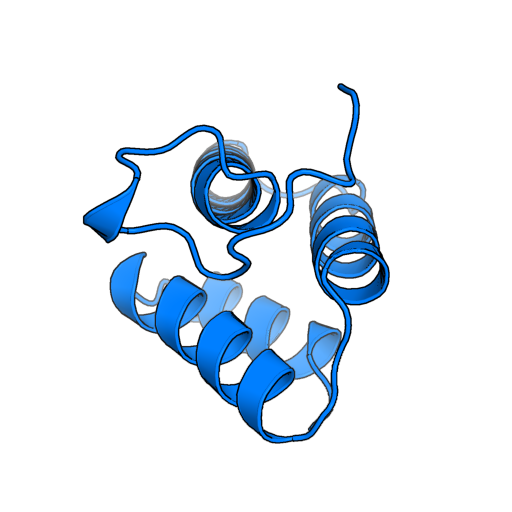1 78 ? -12.232 3.011 -4.894 1.00 72.19 78 VAL A CA 1
ATOM 636 C C . VAL A 1 78 ? -12.330 4.508 -4.636 1.00 72.19 78 VAL A C 1
ATOM 638 O O . VAL A 1 78 ? -13.123 5.194 -5.277 1.00 72.19 78 VAL A O 1
ATOM 641 N N . LEU A 1 79 ? -11.582 5.000 -3.644 1.00 77.44 79 LEU A N 1
ATOM 642 C CA . LEU A 1 79 ? -11.590 6.418 -3.255 1.00 77.44 79 LEU A CA 1
ATOM 643 C C . LEU A 1 79 ? -10.376 7.192 -3.787 1.00 77.44 79 LEU A C 1
ATOM 645 O O . LEU A 1 79 ? -10.299 8.407 -3.618 1.00 77.44 79 LEU A O 1
ATOM 649 N N . ILE A 1 80 ? -9.434 6.496 -4.425 1.00 78.88 80 ILE A N 1
ATOM 650 C CA . ILE A 1 80 ? -8.246 7.085 -5.040 1.00 78.88 80 ILE A CA 1
ATOM 651 C C . ILE A 1 80 ? -8.490 7.211 -6.544 1.00 78.88 80 ILE A C 1
ATOM 653 O O . ILE A 1 80 ? -8.551 6.204 -7.247 1.00 78.88 80 ILE A O 1
ATOM 657 N N . ASN A 1 81 ? -8.613 8.446 -7.033 1.00 64.94 81 ASN A N 1
ATOM 658 C CA . ASN A 1 81 ? -8.569 8.744 -8.464 1.00 64.94 81 ASN A CA 1
ATOM 659 C C . ASN A 1 81 ? -7.113 9.063 -8.830 1.00 64.94 81 ASN A C 1
ATOM 661 O O . ASN A 1 81 ? -6.545 9.989 -8.251 1.00 64.94 81 ASN A O 1
ATOM 665 N N . ARG A 1 82 ? -6.521 8.275 -9.732 1.00 58.56 82 ARG A N 1
ATOM 666 C CA . ARG A 1 82 ? -5.198 8.543 -10.316 1.00 58.56 82 ARG A CA 1
ATOM 667 C C . ARG A 1 82 ? -5.303 9.537 -11.467 1.00 58.56 82 ARG A C 1
ATOM 669 O O . ARG A 1 82 ? -6.275 9.416 -12.247 1.00 58.56 82 ARG A O 1
#

Organism: Entotheonella factor (NCBI:txid1429438)

Foldseek 3Di:
DPLLVVLVVCLVVVHDLVVNLVSVLVCVVVPHDLVVNLVSLVVVLPPPDDPVSNVSSVVSNCLSQVVDDCVSRSDNDRPDDD